Protein AF-A0A1D6FF60-F1 (afdb_monomer_lite)

Secondary structure (DSSP, 8-state):
---SHHHHHHHHHHHHHHHHHHHHHHHHHHHHHHHHHHHH---HHHHHHHHHHHHHHHHHHHHHHHHHHHHHHHHHHHHHHHHHHHHHHHHHHHHHHHHHHHHHHHHHHHHHHHHHHHHHHHHHS----------TT-SEEEEE--S-B---STTSPPB-TT-EEEEE-

Structure (mmCIF, N/CA/C/O backbone):
data_AF-A0A1D6FF60-F1
#
_entry.id   AF-A0A1D6FF60-F1
#
loop_
_atom_site.group_PDB
_atom_site.id
_atom_site.type_symbol
_atom_site.label_atom_id
_atom_site.label_alt_id
_atom_site.label_comp_id
_atom_site.label_asym_id
_atom_site.label_entity_id
_atom_site.label_seq_id
_atom_site.pdbx_PDB_ins_code
_atom_site.Cartn_x
_atom_site.Cartn_y
_atom_site.Cartn_z
_atom_site.occupancy
_atom_site.B_iso_or_equiv
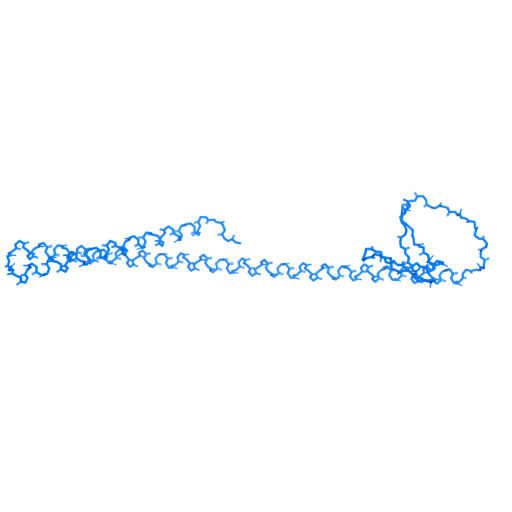_atom_site.auth_seq_id
_atom_site.auth_comp_id
_atom_site.auth_asym_id
_atom_site.auth_atom_id
_atom_site.pdbx_PDB_model_num
ATOM 1 N N . MET A 1 1 ? 4.141 7.709 -3.975 1.00 51.88 1 MET A N 1
ATOM 2 C CA . MET A 1 1 ? 3.954 7.545 -2.528 1.00 51.88 1 MET A CA 1
ATOM 3 C C . MET A 1 1 ? 2.990 8.633 -2.106 1.00 51.88 1 MET A C 1
ATOM 5 O O . MET A 1 1 ? 3.294 9.795 -2.351 1.00 51.88 1 MET A O 1
ATOM 9 N N . ALA A 1 2 ? 1.801 8.264 -1.637 1.00 51.09 2 ALA A N 1
ATOM 10 C CA . ALA A 1 2 ? 0.786 9.165 -1.111 1.00 51.09 2 ALA A CA 1
ATOM 11 C C . ALA A 1 2 ? 1.325 9.795 0.179 1.00 51.09 2 ALA A C 1
ATOM 13 O O . ALA A 1 2 ? 1.031 9.361 1.286 1.00 51.09 2 ALA A O 1
ATOM 14 N N . ILE A 1 3 ? 2.225 10.756 0.008 1.00 53.03 3 ILE A N 1
ATOM 15 C CA . ILE A 1 3 ? 2.683 11.649 1.057 1.00 53.03 3 ILE A CA 1
ATOM 16 C C . ILE A 1 3 ? 1.668 12.785 1.040 1.00 53.03 3 ILE A C 1
ATOM 18 O O . ILE A 1 3 ? 1.562 13.497 0.041 1.00 53.03 3 ILE A O 1
ATOM 22 N N . GLY A 1 4 ? 0.855 12.886 2.085 1.00 67.81 4 GLY A N 1
ATOM 23 C CA . GLY A 1 4 ? -0.163 13.923 2.178 1.00 67.81 4 GLY A CA 1
ATOM 24 C C . GLY A 1 4 ? -1.181 13.678 3.284 1.00 67.81 4 GLY A C 1
ATOM 25 O O . GLY A 1 4 ? -1.288 12.567 3.811 1.00 67.81 4 GLY A O 1
ATOM 26 N N . GLY A 1 5 ? -1.962 14.728 3.556 1.00 82.62 5 GLY A N 1
ATOM 27 C CA . GLY A 1 5 ? -3.025 14.778 4.565 1.00 82.62 5 GLY A CA 1
ATOM 28 C C . GLY A 1 5 ? -3.911 13.527 4.661 1.00 82.62 5 GLY A C 1
ATOM 29 O O . GLY A 1 5 ? -4.098 13.046 5.771 1.00 82.62 5 GLY A O 1
ATOM 30 N N . PRO A 1 6 ? -4.349 12.882 3.556 1.00 86.75 6 PRO A N 1
ATOM 31 C CA . PRO A 1 6 ? -5.219 11.704 3.642 1.00 86.75 6 PRO A CA 1
ATOM 32 C C . PRO A 1 6 ? -4.621 10.501 4.394 1.00 86.75 6 PRO A C 1
ATOM 34 O O . PRO A 1 6 ? -5.345 9.772 5.070 1.00 86.75 6 PRO A O 1
ATOM 37 N N . LEU A 1 7 ? -3.304 10.275 4.296 1.00 91.50 7 LEU A N 1
ATOM 38 C CA . LEU A 1 7 ? -2.633 9.194 5.031 1.00 91.50 7 LEU A CA 1
ATOM 39 C C . LEU A 1 7 ? -2.496 9.541 6.521 1.00 91.50 7 LEU A C 1
ATOM 41 O O . LEU A 1 7 ? -2.620 8.660 7.373 1.00 91.50 7 LEU A O 1
ATOM 45 N N . GLU A 1 8 ? -2.226 10.807 6.835 1.00 92.88 8 GLU A N 1
ATOM 46 C CA . GLU A 1 8 ? -2.135 11.300 8.212 1.00 92.88 8 GLU 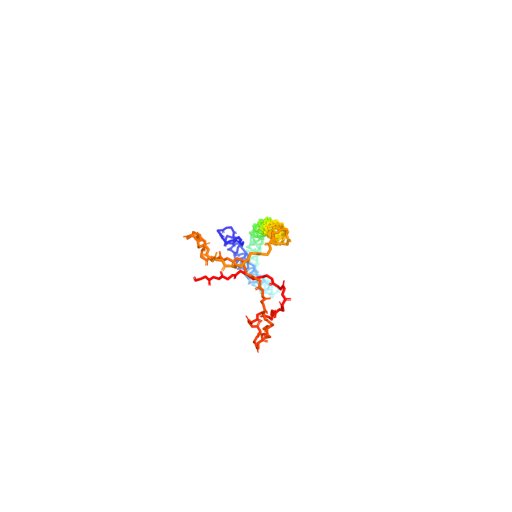A CA 1
ATOM 47 C C . GLU A 1 8 ? -3.501 11.268 8.903 1.00 92.88 8 GLU A C 1
ATOM 49 O O . GLU A 1 8 ? -3.599 10.770 10.025 1.00 92.88 8 GLU A O 1
ATOM 54 N N . ASP A 1 9 ? -4.562 11.662 8.201 1.00 93.12 9 ASP A N 1
ATOM 55 C CA . ASP A 1 9 ? -5.944 11.597 8.677 1.00 93.12 9 ASP A CA 1
ATOM 56 C C . ASP A 1 9 ? -6.374 10.149 8.953 1.00 93.12 9 ASP A C 1
ATOM 58 O O . ASP A 1 9 ? -6.871 9.838 10.041 1.00 93.12 9 ASP A O 1
ATOM 62 N N . ALA A 1 10 ? -6.110 9.225 8.020 1.00 94.50 10 ALA A N 1
ATOM 63 C CA . ALA A 1 10 ? -6.418 7.804 8.194 1.00 94.50 10 ALA A CA 1
ATOM 64 C C . ALA A 1 10 ? -5.664 7.188 9.390 1.00 94.50 10 ALA A C 1
ATOM 66 O O . ALA A 1 10 ? -6.233 6.420 10.173 1.00 94.50 10 ALA A O 1
ATOM 67 N N . ARG A 1 11 ? -4.392 7.565 9.588 1.00 95.06 11 ARG A N 1
ATOM 68 C CA . ARG A 1 11 ? -3.605 7.172 10.770 1.00 95.06 11 ARG A CA 1
ATOM 69 C C . ARG A 1 11 ? -4.169 7.769 12.054 1.00 95.06 11 ARG A C 1
ATOM 71 O O . ARG A 1 11 ? -4.243 7.066 13.062 1.00 95.06 11 ARG A O 1
ATOM 78 N N . GLY A 1 12 ? -4.589 9.030 12.024 1.00 96.00 12 GLY A N 1
ATOM 79 C CA . GLY A 1 12 ? -5.225 9.702 13.152 1.00 96.00 12 GLY A CA 1
ATOM 80 C C . GLY A 1 12 ? -6.503 8.989 13.598 1.00 96.00 12 GLY A C 1
ATOM 81 O O . GLY A 1 12 ? -6.678 8.735 14.794 1.00 96.00 12 GLY A O 1
ATOM 82 N N . LEU A 1 13 ? -7.361 8.599 12.652 1.00 96.38 13 LEU A N 1
ATOM 83 C CA . LEU A 1 13 ? -8.568 7.808 12.919 1.00 96.38 13 LEU A CA 1
ATOM 84 C C . LEU A 1 13 ? -8.229 6.438 13.519 1.00 96.38 13 LEU A C 1
ATOM 86 O O . LEU A 1 13 ? -8.791 6.069 14.551 1.00 96.38 13 LEU A O 1
ATOM 90 N N . ALA A 1 14 ? -7.260 5.720 12.946 1.00 95.94 14 ALA A N 1
ATOM 91 C CA . ALA A 1 14 ? -6.823 4.424 13.464 1.00 95.94 14 ALA A CA 1
ATOM 92 C C . ALA A 1 14 ? -6.272 4.521 14.900 1.00 95.94 14 ALA A C 1
ATOM 94 O O . ALA A 1 14 ? -6.606 3.706 15.757 1.00 95.94 14 ALA A O 1
ATOM 95 N N . GLN A 1 15 ? -5.485 5.555 15.207 1.00 97.12 15 GLN A N 1
ATOM 96 C CA . GLN A 1 15 ? -4.979 5.794 16.561 1.00 97.12 15 GLN A CA 1
ATOM 97 C C . GLN A 1 15 ? -6.096 6.131 17.554 1.00 97.12 15 GLN A C 1
ATOM 99 O O . GLN A 1 15 ? -6.079 5.659 18.693 1.00 97.12 15 GLN A O 1
ATOM 104 N N . ARG A 1 16 ? -7.076 6.950 17.149 1.00 97.00 16 ARG A N 1
ATOM 105 C CA . ARG A 1 16 ? -8.264 7.232 17.971 1.00 97.00 16 ARG A CA 1
ATOM 106 C C . ARG A 1 16 ? -9.058 5.953 18.234 1.00 97.00 16 ARG A C 1
ATOM 108 O O . ARG A 1 16 ? -9.449 5.734 19.376 1.00 97.00 16 ARG A O 1
ATOM 115 N N . TYR A 1 17 ? -9.221 5.094 17.229 1.00 97.44 17 TYR A N 1
ATOM 116 C CA . TYR A 1 17 ? -9.877 3.798 17.388 1.00 97.44 17 TYR A CA 1
ATOM 117 C C . TYR A 1 17 ? -9.141 2.912 18.396 1.00 97.44 17 TYR A C 1
ATOM 119 O O . TYR A 1 17 ? -9.771 2.384 19.310 1.00 97.44 17 TYR A O 1
ATOM 127 N N . SER A 1 18 ? -7.812 2.810 18.306 1.00 96.75 18 SER A N 1
ATOM 128 C CA . SER A 1 18 ? -7.009 2.037 19.261 1.00 96.75 18 SER A CA 1
ATOM 129 C C . SER A 1 18 ? -7.137 2.553 20.696 1.00 96.75 18 SER A C 1
ATOM 131 O O . SER A 1 18 ? -7.276 1.753 21.620 1.00 96.75 18 SER A O 1
ATOM 133 N N . ARG A 1 19 ? -7.148 3.879 20.895 1.00 96.88 19 ARG A N 1
ATOM 134 C CA . AR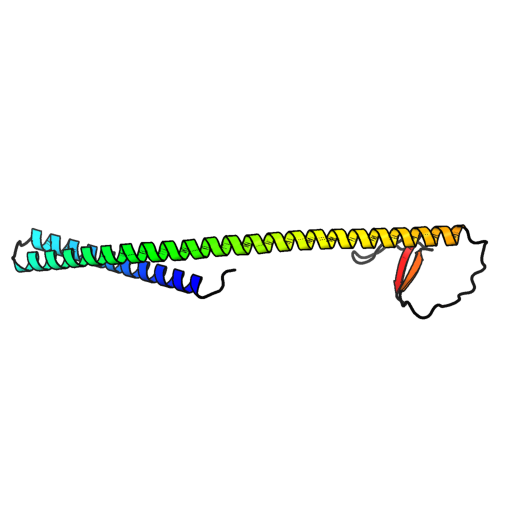G A 1 19 ? -7.385 4.482 22.219 1.00 96.88 19 ARG A CA 1
ATOM 135 C C . ARG A 1 19 ? -8.772 4.141 22.753 1.00 96.88 19 ARG A C 1
ATOM 137 O O . ARG A 1 19 ? -8.889 3.632 23.862 1.00 96.88 19 ARG A O 1
ATOM 144 N N . MET A 1 20 ? -9.803 4.331 21.935 1.00 96.31 20 MET A N 1
ATOM 145 C CA . MET A 1 20 ? -11.184 4.035 22.312 1.00 96.31 20 MET A CA 1
ATOM 146 C C . MET A 1 20 ? -11.385 2.548 22.628 1.00 96.31 20 MET A C 1
ATOM 148 O O . MET A 1 20 ? -12.090 2.195 23.573 1.00 96.31 20 MET A O 1
ATOM 152 N N . ARG A 1 21 ? -10.722 1.660 21.883 1.00 96.19 21 ARG A N 1
ATOM 153 C CA . ARG A 1 21 ? -10.716 0.223 22.161 1.00 96.19 21 ARG A CA 1
ATOM 154 C C . ARG A 1 21 ? -10.096 -0.082 23.525 1.00 96.19 21 ARG A C 1
ATOM 156 O O . ARG A 1 21 ? -10.678 -0.844 24.289 1.00 96.19 21 ARG A O 1
ATOM 163 N N . HIS A 1 22 ? -8.957 0.526 23.843 1.00 96.94 22 HIS A N 1
ATOM 164 C CA . HIS A 1 22 ? -8.314 0.339 25.141 1.00 96.94 22 HIS A CA 1
ATOM 165 C C . HIS A 1 22 ? -9.194 0.846 26.298 1.00 96.94 22 HIS A C 1
ATOM 167 O O . HIS A 1 22 ? -9.362 0.165 27.307 1.00 96.94 22 HIS A O 1
ATOM 173 N N . GLU A 1 23 ? -9.852 1.994 26.130 1.00 95.81 23 GLU A N 1
ATOM 174 C CA . GLU A 1 23 ? -10.842 2.498 27.093 1.00 95.81 23 GLU A CA 1
ATOM 175 C C . GLU A 1 23 ? -12.021 1.524 27.271 1.00 95.81 23 GLU A C 1
ATOM 177 O O . GLU A 1 23 ? -12.491 1.314 28.391 1.00 95.81 23 GLU A O 1
ATOM 182 N N . ALA A 1 24 ? -12.465 0.867 26.192 1.00 96.50 24 ALA A N 1
ATOM 183 C CA . ALA A 1 24 ? -13.509 -0.156 26.249 1.00 96.50 24 ALA A CA 1
ATOM 184 C C . ALA A 1 24 ? -13.070 -1.383 27.068 1.00 96.50 24 ALA A C 1
ATOM 186 O O . ALA A 1 24 ? -13.876 -1.953 27.805 1.00 96.50 24 ALA A O 1
ATOM 187 N N . GLU A 1 25 ? -11.801 -1.787 26.962 1.00 96.44 25 GLU A N 1
ATOM 188 C CA . GLU A 1 25 ? -11.219 -2.870 27.764 1.00 96.44 25 GLU A CA 1
ATOM 189 C C . GLU A 1 25 ? -11.203 -2.500 29.255 1.00 96.44 25 GLU A C 1
ATOM 191 O O . GLU A 1 25 ? -11.609 -3.304 30.097 1.00 96.44 25 GLU A O 1
ATOM 196 N N . ILE A 1 26 ? -10.844 -1.257 29.592 1.00 96.44 26 ILE A N 1
ATOM 197 C CA . ILE A 1 26 ? -10.893 -0.753 30.973 1.00 96.44 26 ILE A CA 1
ATOM 198 C C . ILE A 1 26 ? -12.334 -0.782 31.505 1.00 96.44 26 ILE A C 1
ATOM 200 O O . ILE A 1 26 ? -12.581 -1.354 32.571 1.00 96.44 26 ILE A O 1
ATOM 204 N N . LEU A 1 27 ? -13.303 -0.242 30.755 1.00 95.94 27 LEU A N 1
ATOM 205 C CA . LEU A 1 27 ? -14.722 -0.263 31.135 1.00 95.94 27 LEU A CA 1
ATOM 206 C C . LEU A 1 27 ? -15.246 -1.690 31.330 1.00 95.94 27 LEU A C 1
ATOM 208 O O . LEU A 1 27 ? -15.998 -1.949 32.270 1.00 95.94 27 LEU A O 1
ATOM 212 N N . TYR A 1 28 ? -14.816 -2.629 30.488 1.00 96.94 28 TYR A N 1
ATOM 213 C CA . TYR A 1 28 ? -15.175 -4.035 30.620 1.00 96.94 28 TYR A CA 1
ATOM 214 C C . TYR A 1 28 ? -14.689 -4.631 31.950 1.00 96.94 28 TYR A C 1
ATOM 216 O O . TYR A 1 28 ? -15.467 -5.287 32.649 1.00 96.94 28 TYR A O 1
ATOM 224 N N . THR A 1 29 ? -13.437 -4.365 32.345 1.00 97.12 29 THR A N 1
ATOM 225 C CA . THR A 1 29 ? -12.910 -4.842 33.637 1.00 97.12 29 THR A CA 1
ATOM 226 C C . THR A 1 29 ? -13.646 -4.232 34.832 1.00 97.12 29 THR A C 1
ATOM 228 O O . THR A 1 29 ? -13.923 -4.927 35.810 1.00 97.12 29 THR A O 1
ATOM 231 N N . GLU A 1 30 ? -14.032 -2.959 34.746 1.00 95.62 30 GLU A N 1
ATOM 232 C CA . GLU A 1 30 ? -14.795 -2.274 35.791 1.00 95.62 30 GLU A CA 1
ATOM 233 C C . GLU A 1 30 ? -16.217 -2.842 35.926 1.00 95.62 30 GLU A C 1
ATOM 235 O O . GLU A 1 30 ? -16.683 -3.101 37.038 1.00 95.62 30 GLU A O 1
ATOM 240 N N . ILE A 1 31 ? -16.892 -3.125 34.807 1.00 97.38 31 ILE A N 1
ATOM 241 C CA . ILE A 1 31 ? -18.202 -3.794 34.808 1.00 97.38 31 ILE A CA 1
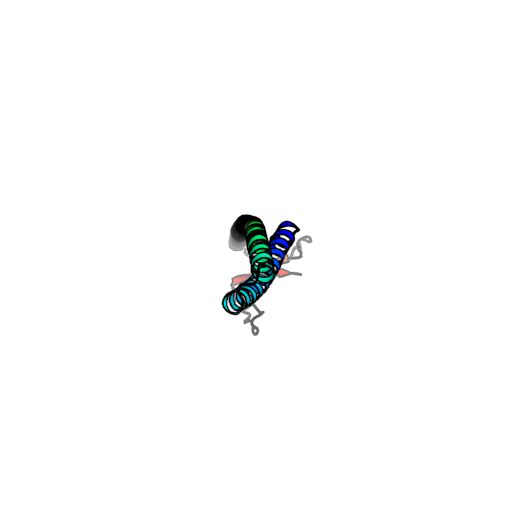ATOM 242 C C . ILE A 1 31 ? -18.092 -5.179 35.443 1.00 97.38 31 ILE A C 1
ATOM 244 O O . ILE A 1 31 ? -18.929 -5.532 36.272 1.00 97.38 31 ILE A O 1
ATOM 248 N N . ALA A 1 32 ? -17.055 -5.956 35.114 1.00 97.12 32 ALA A N 1
ATOM 249 C CA . ALA A 1 32 ? -16.840 -7.271 35.713 1.00 97.12 32 ALA A CA 1
ATOM 250 C C . ALA A 1 32 ? -16.690 -7.187 37.246 1.00 97.12 32 ALA A C 1
ATOM 252 O O . ALA A 1 32 ? -17.311 -7.966 37.973 1.00 97.12 32 ALA A O 1
ATOM 253 N N . ARG A 1 33 ? -15.949 -6.190 37.750 1.00 96.69 33 ARG A N 1
ATOM 254 C CA . ARG A 1 33 ? -15.817 -5.923 39.194 1.00 96.69 33 ARG A CA 1
ATOM 255 C C . ARG A 1 33 ? -17.150 -5.535 39.834 1.00 96.69 33 ARG A C 1
ATOM 257 O O . ARG A 1 33 ? -17.484 -6.040 40.903 1.00 96.69 33 ARG A O 1
ATOM 264 N N . ARG A 1 34 ? -17.940 -4.671 39.189 1.00 95.06 34 ARG A N 1
ATOM 265 C CA . ARG A 1 34 ? -19.268 -4.265 39.689 1.00 95.06 34 ARG A CA 1
ATOM 266 C C . ARG A 1 34 ? -20.262 -5.423 39.697 1.00 95.06 34 ARG A C 1
ATOM 268 O O . ARG A 1 34 ? -21.008 -5.556 40.662 1.00 95.06 34 ARG A O 1
ATOM 275 N N . LYS A 1 35 ? -20.227 -6.298 38.686 1.00 95.19 35 LYS A N 1
ATOM 276 C CA . LYS A 1 35 ? -21.027 -7.533 38.651 1.00 95.19 35 LYS A CA 1
ATOM 277 C C . LYS A 1 35 ? -20.704 -8.455 39.821 1.00 95.19 35 LYS A C 1
ATOM 279 O O . LYS A 1 35 ? -21.626 -8.968 40.446 1.00 95.19 35 LYS A O 1
ATOM 284 N N . ALA A 1 36 ? -19.421 -8.627 40.149 1.00 95.81 36 ALA A N 1
ATOM 285 C CA . ALA A 1 36 ? -19.013 -9.411 41.314 1.00 95.81 36 ALA A CA 1
ATOM 286 C C . ALA A 1 36 ? -19.562 -8.816 42.625 1.00 95.81 36 ALA A C 1
ATOM 288 O O . ALA A 1 36 ? -20.170 -9.541 43.405 1.00 95.81 36 ALA A O 1
ATOM 289 N N . ARG A 1 37 ? -19.461 -7.491 42.812 1.00 93.88 37 ARG A N 1
ATOM 290 C CA . ARG A 1 37 ? -19.999 -6.800 44.001 1.00 93.88 37 ARG A CA 1
ATOM 291 C C . ARG A 1 37 ? -21.516 -6.924 44.142 1.00 93.88 37 ARG A C 1
ATOM 293 O O . ARG A 1 37 ? -22.000 -7.137 45.243 1.00 93.88 37 ARG A O 1
ATOM 300 N N . VAL A 1 38 ? -22.266 -6.824 43.040 1.00 95.88 38 VAL A N 1
ATOM 301 C CA . VAL A 1 38 ? -23.727 -7.035 43.051 1.00 95.88 38 VAL A CA 1
ATOM 302 C C . VAL A 1 38 ? -24.078 -8.480 43.415 1.00 95.88 38 VAL A C 1
ATOM 304 O O . VAL A 1 38 ? -25.056 -8.705 44.121 1.00 95.88 38 VAL A O 1
ATOM 307 N N . ARG A 1 39 ? -23.281 -9.458 42.958 1.00 94.44 39 ARG A N 1
ATOM 308 C CA . ARG A 1 39 ? -23.462 -10.876 43.304 1.00 94.44 39 ARG A CA 1
ATOM 309 C C . ARG A 1 39 ? -23.199 -11.148 44.787 1.00 94.44 39 ARG A C 1
ATOM 311 O O . ARG A 1 39 ? -23.868 -11.995 45.362 1.00 94.44 39 ARG A O 1
ATOM 318 N N . GLU A 1 40 ? -22.227 -10.459 45.381 1.00 92.44 40 GLU A N 1
ATOM 319 C CA . GLU A 1 40 ? -21.900 -10.564 46.810 1.00 92.44 40 GLU A CA 1
ATOM 320 C C . GLU A 1 40 ? -22.925 -9.843 47.696 1.00 92.44 40 GLU A C 1
ATOM 322 O O . GLU A 1 40 ? -23.338 -10.381 48.720 1.00 92.44 40 GLU A O 1
ATOM 327 N N . ALA A 1 41 ? -23.359 -8.645 47.296 1.00 91.69 41 ALA A N 1
ATOM 328 C CA . ALA A 1 41 ? -24.328 -7.836 48.025 1.00 91.69 41 ALA A CA 1
ATOM 329 C C . ALA A 1 41 ? -25.297 -7.138 47.046 1.00 91.69 41 ALA A C 1
ATOM 331 O O . ALA A 1 41 ? -24.938 -6.124 46.434 1.00 91.69 41 ALA A O 1
ATOM 332 N N . PRO A 1 42 ? -26.546 -7.623 46.899 1.00 89.50 42 PRO A N 1
ATOM 333 C CA . PRO A 1 42 ? -27.519 -7.075 45.952 1.00 89.50 42 PRO A CA 1
ATOM 334 C C . PRO A 1 42 ? -28.199 -5.805 46.497 1.00 89.50 42 PRO A C 1
ATOM 336 O O . PRO A 1 42 ? -29.413 -5.738 46.669 1.00 89.50 42 PRO A O 1
ATOM 339 N N . ILE A 1 43 ? -27.400 -4.777 46.787 1.00 93.88 43 ILE A N 1
ATOM 340 C CA . ILE A 1 43 ? -27.862 -3.476 47.285 1.00 93.88 43 ILE A CA 1
ATOM 341 C C . ILE A 1 43 ? -28.271 -2.594 46.096 1.00 93.88 43 ILE A C 1
ATOM 343 O O . ILE A 1 43 ? -27.581 -2.558 45.072 1.00 93.88 43 ILE A O 1
ATOM 347 N N . ALA A 1 44 ? -29.355 -1.823 46.246 1.00 93.50 44 ALA A N 1
ATOM 348 C CA . ALA A 1 44 ? -29.878 -0.928 45.207 1.00 93.50 44 ALA A CA 1
ATOM 349 C C . ALA A 1 44 ? -28.797 -0.000 44.607 1.00 93.50 44 ALA A C 1
ATOM 351 O O . ALA A 1 44 ? -28.699 0.155 43.389 1.00 93.50 44 ALA A O 1
ATOM 352 N N . GLU A 1 45 ? -27.903 0.548 45.431 1.00 93.25 45 GLU A N 1
ATOM 353 C CA . GLU A 1 45 ? -26.793 1.393 44.972 1.00 93.25 45 GLU A CA 1
ATOM 354 C C . GLU A 1 45 ? -25.794 0.649 44.059 1.00 93.25 45 GLU A C 1
ATOM 356 O O . GLU A 1 45 ? -25.315 1.197 43.064 1.00 93.25 45 GLU A O 1
ATOM 361 N N . HIS A 1 46 ? -25.478 -0.616 44.351 1.00 93.62 46 HIS A N 1
ATOM 362 C CA . HIS A 1 46 ? -24.577 -1.414 43.515 1.00 93.62 46 HIS A CA 1
ATOM 363 C C . HIS A 1 46 ? -25.223 -1.764 42.174 1.00 93.62 46 HIS A C 1
ATOM 365 O O . HIS A 1 46 ? -24.563 -1.682 41.135 1.00 93.62 46 HIS A O 1
ATOM 371 N N . THR A 1 47 ? -26.519 -2.087 42.183 1.00 94.50 47 THR A N 1
ATOM 372 C CA . THR A 1 47 ? -27.269 -2.391 40.956 1.00 94.50 47 THR A CA 1
ATOM 373 C C . THR A 1 47 ? -27.383 -1.178 40.031 1.00 94.50 47 THR A C 1
ATOM 375 O O . THR A 1 47 ? -27.112 -1.299 38.837 1.00 94.50 47 THR A O 1
ATOM 378 N N . THR A 1 48 ? -27.663 0.014 40.569 1.00 95.81 48 THR A N 1
ATOM 379 C CA . THR A 1 48 ? -27.752 1.248 39.769 1.00 95.81 48 THR A CA 1
ATOM 380 C C . THR A 1 48 ? -26.395 1.645 39.183 1.00 95.81 48 THR A C 1
ATOM 382 O O . THR A 1 48 ? -26.303 1.961 37.997 1.00 95.81 48 THR A O 1
ATOM 385 N N . LYS A 1 49 ? -25.305 1.550 39.959 1.00 95.31 49 LYS A N 1
ATOM 386 C CA . LYS A 1 49 ? -23.935 1.791 39.465 1.00 95.31 49 LYS A CA 1
ATOM 387 C C . LYS A 1 49 ? -23.511 0.800 38.379 1.00 95.31 49 LYS A C 1
ATOM 389 O O . LYS A 1 49 ? -22.765 1.188 37.475 1.00 95.31 49 LYS A O 1
ATOM 394 N N . LEU A 1 50 ? -23.942 -0.459 38.466 1.00 96.19 50 LEU A N 1
ATOM 395 C CA . LEU A 1 50 ? -23.704 -1.459 37.425 1.00 96.19 50 LEU A CA 1
ATOM 396 C C . LEU A 1 50 ? -24.459 -1.091 36.141 1.00 96.19 50 LEU A C 1
ATOM 398 O O . LEU A 1 50 ? -23.825 -0.970 35.093 1.00 96.19 50 LEU A O 1
ATOM 402 N N . GLN A 1 51 ? -25.762 -0.817 36.236 1.00 95.88 51 GLN A N 1
ATOM 403 C CA . GLN A 1 51 ? -26.590 -0.420 35.091 1.00 95.88 51 GLN A CA 1
ATOM 404 C C . GLN A 1 51 ? -26.040 0.827 34.387 1.00 95.88 51 GLN A C 1
ATOM 406 O O . GLN A 1 51 ? -25.933 0.849 33.164 1.00 95.88 51 GLN A O 1
ATOM 411 N N . GLN A 1 52 ? -25.599 1.838 35.144 1.00 96.31 52 GLN A N 1
ATOM 412 C CA . GLN A 1 52 ? -24.959 3.029 34.576 1.00 96.31 52 GLN A CA 1
ATOM 413 C C . GLN A 1 52 ? -23.665 2.697 33.821 1.00 96.31 52 GLN A C 1
ATOM 415 O O . GLN A 1 52 ? -23.421 3.248 32.750 1.00 96.31 52 GLN A O 1
ATOM 420 N N . SER A 1 53 ? -22.822 1.804 34.355 1.00 95.75 53 SER A N 1
ATOM 421 C CA . SER A 1 53 ? -21.604 1.382 33.649 1.00 95.75 53 SER A CA 1
ATOM 422 C C . SER A 1 53 ? -21.902 0.549 32.400 1.00 95.75 53 SER A C 1
ATOM 424 O O . SER A 1 53 ? -21.219 0.710 31.393 1.00 95.75 53 SER A O 1
ATOM 426 N N . GLU A 1 54 ? -22.944 -0.286 32.424 1.00 96.06 54 GLU A N 1
ATOM 427 C CA . GLU A 1 54 ? -23.378 -1.056 31.256 1.00 96.06 54 GLU A CA 1
ATOM 428 C C . GLU A 1 54 ? -23.951 -0.149 30.160 1.00 96.06 54 GLU A C 1
ATOM 430 O O . GLU A 1 54 ? -23.593 -0.321 28.996 1.00 96.06 54 GLU A O 1
ATOM 435 N N . ALA A 1 55 ? -24.744 0.866 30.520 1.00 97.06 55 ALA A N 1
ATOM 436 C CA . ALA A 1 55 ? -25.236 1.872 29.579 1.00 97.06 55 ALA A CA 1
ATOM 437 C C . ALA A 1 55 ? -24.081 2.635 28.907 1.00 97.06 55 ALA A C 1
ATOM 439 O O . ALA A 1 55 ? -24.018 2.704 27.680 1.00 97.06 55 ALA A O 1
ATOM 440 N N . ARG A 1 56 ? -23.097 3.098 29.695 1.00 96.38 56 ARG A N 1
ATOM 441 C CA . ARG A 1 56 ? -21.879 3.739 29.163 1.00 96.38 56 ARG A CA 1
ATOM 442 C C . ARG A 1 56 ? -21.112 2.824 28.208 1.00 96.38 56 ARG A C 1
ATOM 444 O O . ARG A 1 56 ? -20.604 3.287 27.195 1.00 96.38 56 ARG A O 1
ATOM 451 N N . MET A 1 57 ? -21.037 1.523 28.493 1.00 97.12 57 MET A N 1
ATOM 452 C CA . MET A 1 57 ? -20.374 0.565 27.601 1.00 97.12 57 MET A CA 1
ATOM 453 C C . MET A 1 57 ? -21.111 0.392 26.271 1.00 97.12 57 MET A C 1
ATOM 455 O O . MET A 1 57 ? -20.466 0.205 25.240 1.00 97.12 57 MET A O 1
ATOM 459 N N . ILE A 1 58 ? -22.445 0.437 26.274 1.00 96.62 58 ILE A N 1
ATOM 460 C CA . ILE A 1 58 ? -23.247 0.363 25.046 1.00 96.62 58 ILE A CA 1
ATOM 461 C C . ILE A 1 58 ? -22.952 1.578 24.156 1.00 96.62 58 ILE A C 1
ATOM 463 O O . ILE A 1 58 ? -22.623 1.403 22.981 1.00 96.62 58 ILE A O 1
ATOM 467 N N . GLU A 1 59 ? -22.985 2.787 24.720 1.00 95.81 59 GLU A N 1
ATOM 468 C CA . GLU A 1 59 ? -22.662 4.032 24.004 1.00 95.81 59 GLU A CA 1
ATOM 469 C C . GLU A 1 59 ? -21.218 4.044 23.480 1.00 95.81 59 GLU A C 1
ATOM 471 O O . GLU A 1 59 ? -20.961 4.405 22.325 1.00 95.81 59 GLU A O 1
ATOM 476 N N . HIS A 1 60 ? -20.268 3.581 24.298 1.00 96.56 60 HIS A N 1
ATOM 477 C CA . HIS A 1 60 ? -18.855 3.507 23.927 1.00 96.56 60 HIS A CA 1
ATOM 478 C C . HIS A 1 60 ? -18.616 2.524 22.776 1.00 96.56 60 HIS A C 1
ATOM 480 O O . HIS A 1 60 ? -17.902 2.834 21.823 1.00 96.56 60 HIS A O 1
ATOM 486 N N . LYS A 1 61 ? -19.272 1.355 22.799 1.00 96.50 61 LYS A N 1
ATOM 487 C CA . LYS A 1 61 ? -19.231 0.388 21.689 1.00 96.50 61 LYS A CA 1
ATOM 488 C C . LYS A 1 61 ? -19.834 0.955 20.405 1.00 96.50 61 LYS A C 1
ATOM 490 O O . LYS A 1 61 ? -19.286 0.698 19.334 1.00 96.50 61 LYS A O 1
ATOM 495 N N . ALA A 1 62 ? -20.932 1.707 20.497 1.00 96.75 62 ALA A N 1
ATOM 496 C CA . ALA A 1 62 ? -21.553 2.341 19.336 1.00 96.75 62 ALA A CA 1
ATOM 497 C C . ALA A 1 62 ? -20.610 3.375 18.698 1.00 96.75 62 ALA A C 1
ATOM 499 O O . ALA A 1 62 ? -20.360 3.314 17.494 1.00 96.75 62 ALA A O 1
ATOM 500 N N . SER A 1 63 ? -20.007 4.245 19.514 1.00 96.38 63 SER A N 1
ATOM 501 C CA . SER A 1 63 ? -19.000 5.219 19.066 1.00 96.38 63 SER A CA 1
ATOM 502 C C . SER A 1 63 ? -17.787 4.536 18.424 1.00 96.38 63 SER A C 1
ATOM 504 O O . SER A 1 63 ? -17.353 4.913 17.335 1.00 96.38 63 SER A O 1
ATOM 506 N N . MET A 1 64 ? -17.289 3.463 19.045 1.00 97.00 64 MET A N 1
ATOM 507 C CA . MET A 1 64 ? -16.160 2.682 18.534 1.00 97.00 64 MET A CA 1
ATOM 508 C C . MET A 1 64 ? -16.476 2.013 17.192 1.00 97.00 64 MET A C 1
ATOM 510 O O . MET A 1 64 ? -15.607 1.937 16.325 1.00 97.00 64 MET A O 1
ATOM 514 N N . ALA A 1 65 ? -17.709 1.542 16.993 1.00 97.00 65 ALA A N 1
ATOM 515 C CA . ALA A 1 65 ? -18.131 0.941 15.733 1.00 97.00 65 ALA A CA 1
ATOM 516 C C . ALA A 1 65 ? -18.154 1.957 14.580 1.00 97.00 65 ALA A C 1
ATOM 518 O O . ALA A 1 65 ? -17.739 1.620 13.472 1.00 97.00 65 ALA A O 1
ATOM 519 N N . VAL A 1 66 ? -18.605 3.191 14.832 1.00 97.31 66 VAL A N 1
ATOM 520 C CA . VAL A 1 66 ? -18.585 4.275 13.833 1.00 97.31 66 VAL A CA 1
ATOM 521 C C . VAL A 1 66 ? -17.146 4.636 13.477 1.00 97.31 66 VAL A C 1
ATOM 523 O O . VAL A 1 66 ? -16.763 4.543 12.313 1.00 97.31 66 VAL A O 1
ATOM 526 N N . LEU A 1 67 ? -16.320 4.920 14.484 1.00 97.19 67 LEU A N 1
ATOM 527 C CA . LEU A 1 67 ? -14.916 5.278 14.291 1.00 97.19 67 LEU A CA 1
ATOM 528 C C . LEU A 1 67 ? -14.121 4.167 13.583 1.00 97.19 67 LEU A C 1
ATOM 530 O O . LEU A 1 67 ? -13.256 4.443 12.757 1.00 97.19 67 LEU A O 1
ATOM 534 N N . GLY A 1 68 ? -14.428 2.899 13.876 1.00 97.25 68 GLY A N 1
ATOM 535 C CA . GLY A 1 68 ? -13.818 1.752 13.205 1.00 97.25 68 GLY A CA 1
ATOM 536 C C . GLY A 1 68 ? -14.163 1.683 11.717 1.00 97.25 68 GLY A C 1
ATOM 537 O O . GLY A 1 68 ? -13.286 1.404 10.900 1.00 97.25 68 GLY A O 1
ATOM 538 N N . LYS A 1 69 ? -15.415 1.986 11.346 1.00 97.75 69 LYS A N 1
ATOM 539 C CA . LYS A 1 69 ? -15.830 2.074 9.937 1.00 97.75 69 LYS A CA 1
ATOM 540 C C . LYS A 1 69 ? -15.128 3.223 9.219 1.00 97.75 69 LYS A C 1
ATOM 542 O O . LYS A 1 69 ? -14.643 3.024 8.110 1.00 97.75 69 LYS A O 1
ATOM 547 N N . GLU A 1 70 ? -15.044 4.389 9.852 1.00 96.75 70 GLU A N 1
ATOM 548 C CA . GLU A 1 70 ? -14.358 5.561 9.296 1.00 96.75 70 GLU A CA 1
ATOM 549 C C . GLU A 1 70 ? -12.865 5.293 9.082 1.00 96.75 70 GLU A C 1
ATOM 551 O O . GLU A 1 70 ? -12.346 5.532 7.993 1.00 96.75 70 GLU A O 1
ATOM 556 N N . ALA A 1 71 ? -12.182 4.728 10.083 1.00 97.25 71 ALA A N 1
ATOM 557 C CA . ALA A 1 71 ? -10.768 4.377 9.984 1.00 97.25 71 ALA A CA 1
ATOM 558 C C . ALA A 1 71 ? -10.512 3.344 8.875 1.00 97.25 71 ALA A C 1
ATOM 560 O O . ALA A 1 71 ? -9.586 3.509 8.080 1.00 97.25 71 ALA A O 1
ATOM 561 N N . ALA A 1 72 ? -11.345 2.301 8.787 1.00 96.75 72 ALA A N 1
ATOM 562 C CA . ALA A 1 72 ? -11.225 1.278 7.752 1.00 96.75 72 ALA A CA 1
ATOM 563 C C . ALA A 1 72 ? -11.456 1.853 6.346 1.00 96.75 72 ALA A C 1
ATOM 565 O O . ALA A 1 72 ? -10.667 1.592 5.439 1.00 96.75 72 ALA A O 1
ATOM 566 N N . ALA A 1 73 ? -12.498 2.670 6.170 1.00 97.00 73 ALA A N 1
ATOM 567 C CA . ALA A 1 73 ? -12.800 3.310 4.894 1.00 97.00 73 ALA A CA 1
ATOM 568 C C . ALA A 1 73 ? -11.681 4.269 4.456 1.00 97.00 73 ALA A C 1
ATOM 570 O O . ALA A 1 73 ? -11.262 4.234 3.299 1.00 97.00 73 ALA A O 1
ATOM 571 N N . ALA A 1 74 ? -11.155 5.082 5.378 1.00 96.00 74 ALA A N 1
ATOM 572 C CA . ALA A 1 74 ? -10.065 6.011 5.096 1.00 96.00 74 ALA A CA 1
ATOM 573 C C . ALA A 1 74 ? -8.778 5.278 4.683 1.00 96.00 74 ALA A C 1
ATOM 575 O O . ALA A 1 74 ? -8.154 5.642 3.686 1.00 96.00 74 ALA A O 1
ATOM 576 N N . LEU A 1 75 ? -8.399 4.211 5.396 1.00 95.50 75 LEU A N 1
ATOM 577 C CA . LEU A 1 75 ? -7.218 3.411 5.055 1.00 95.50 75 LEU A CA 1
ATOM 578 C C . LEU A 1 75 ? -7.367 2.710 3.697 1.00 95.50 75 LEU A C 1
ATOM 580 O O . LEU A 1 75 ? -6.438 2.757 2.892 1.00 95.50 75 LEU A O 1
ATOM 584 N N . ALA A 1 76 ? -8.537 2.132 3.407 1.00 96.38 76 ALA A N 1
ATOM 585 C CA . ALA A 1 76 ? -8.808 1.493 2.118 1.00 96.38 76 ALA A CA 1
ATOM 586 C C . ALA A 1 76 ? -8.757 2.493 0.949 1.00 96.38 76 ALA A C 1
ATOM 588 O O . ALA A 1 76 ? -8.219 2.191 -0.118 1.00 96.38 76 ALA A O 1
ATOM 589 N N . ALA A 1 77 ? -9.270 3.712 1.148 1.00 95.62 77 ALA A N 1
ATOM 590 C CA . ALA A 1 77 ? -9.195 4.774 0.148 1.00 95.62 77 ALA A CA 1
ATOM 591 C C . ALA A 1 77 ? -7.741 5.187 -0.140 1.00 95.62 77 ALA A C 1
ATOM 593 O O . ALA A 1 77 ? -7.356 5.344 -1.303 1.00 95.62 77 ALA A O 1
ATOM 594 N N . VAL A 1 78 ? -6.918 5.323 0.905 1.00 96.50 78 VAL A N 1
ATOM 595 C CA . VAL A 1 78 ? -5.487 5.632 0.767 1.00 96.50 78 VAL A CA 1
ATOM 596 C C . VAL A 1 78 ? -4.747 4.513 0.036 1.00 96.50 78 VAL A C 1
ATOM 598 O O . VAL A 1 78 ? -3.932 4.802 -0.842 1.00 96.50 78 VAL A O 1
ATOM 601 N N . GLU A 1 79 ? -5.040 3.250 0.347 1.00 95.44 79 GLU A N 1
ATOM 602 C CA . GLU A 1 79 ? -4.442 2.101 -0.334 1.00 95.44 79 GLU A CA 1
ATOM 603 C C . GLU A 1 79 ? -4.789 2.083 -1.827 1.00 95.44 79 GLU A C 1
ATOM 605 O O . GLU A 1 79 ? -3.884 2.026 -2.660 1.00 95.44 79 GLU A O 1
ATOM 610 N N . SER A 1 80 ? -6.071 2.214 -2.175 1.00 95.94 80 SER A N 1
ATOM 611 C CA . SER A 1 80 ? -6.528 2.253 -3.570 1.00 95.94 80 SER A CA 1
ATOM 612 C C . SER A 1 80 ? -5.850 3.380 -4.358 1.00 95.94 80 SER A C 1
ATOM 614 O O . SER A 1 80 ? -5.309 3.171 -5.450 1.00 95.94 80 SER A O 1
ATOM 616 N N . GLN A 1 81 ? -5.772 4.575 -3.766 1.00 95.06 81 GLN A N 1
ATOM 617 C CA . GLN A 1 81 ? -5.077 5.704 -4.377 1.00 95.06 81 GLN A CA 1
ATOM 618 C C . GLN A 1 81 ? -3.577 5.428 -4.553 1.00 95.06 81 GLN A C 1
ATOM 620 O O . GLN A 1 81 ? -3.003 5.754 -5.596 1.00 95.06 81 GLN A O 1
ATOM 625 N N . GLN A 1 82 ? -2.929 4.825 -3.554 1.00 95.19 82 GLN A N 1
ATOM 626 C CA . GLN A 1 82 ? -1.510 4.490 -3.610 1.00 95.19 82 GLN A CA 1
ATOM 627 C C . GLN A 1 82 ? -1.224 3.426 -4.677 1.00 95.19 82 GLN A C 1
ATOM 629 O O . GLN A 1 82 ? -0.255 3.582 -5.424 1.00 95.19 82 GLN A O 1
ATOM 634 N N . GLN A 1 83 ? -2.058 2.391 -4.797 1.00 96.69 83 GLN A N 1
ATOM 635 C CA . GLN A 1 83 ? -1.959 1.373 -5.846 1.00 96.69 83 GLN A CA 1
ATOM 636 C C . GLN A 1 83 ? -2.088 2.006 -7.237 1.00 96.69 83 GLN A C 1
ATOM 638 O O . GLN A 1 83 ? -1.206 1.823 -8.078 1.00 96.69 83 GLN A O 1
ATOM 643 N N . ARG A 1 84 ? -3.113 2.841 -7.452 1.00 96.69 84 ARG A N 1
ATOM 644 C CA . ARG A 1 84 ? -3.348 3.530 -8.731 1.00 96.69 84 ARG A CA 1
ATOM 645 C C . ARG A 1 84 ? -2.161 4.395 -9.157 1.00 96.69 84 ARG A C 1
ATOM 647 O O . ARG A 1 84 ? -1.682 4.285 -10.283 1.00 96.69 84 ARG A O 1
ATOM 654 N N . VAL A 1 85 ? -1.662 5.243 -8.256 1.00 95.94 85 VAL A N 1
ATOM 655 C CA . VAL A 1 85 ? -0.526 6.133 -8.550 1.00 95.94 85 VAL A CA 1
ATOM 656 C C . VAL A 1 85 ? 0.761 5.338 -8.772 1.00 95.94 85 VAL A C 1
ATOM 658 O O . VAL A 1 85 ? 1.588 5.723 -9.596 1.00 95.94 85 VAL A O 1
ATOM 661 N N . THR A 1 86 ? 0.953 4.236 -8.048 1.00 97.06 86 THR A N 1
ATOM 662 C CA . THR A 1 86 ? 2.139 3.384 -8.211 1.00 97.06 86 THR A CA 1
ATOM 663 C C . THR A 1 86 ? 2.126 2.695 -9.566 1.00 97.06 86 THR A C 1
ATOM 665 O O . THR A 1 86 ? 3.128 2.760 -10.272 1.00 97.06 86 THR A O 1
ATOM 668 N N . LEU A 1 87 ? 0.987 2.128 -9.971 1.00 98.00 87 LEU A N 1
ATOM 669 C CA . LEU A 1 87 ? 0.832 1.525 -11.291 1.00 98.00 87 LEU A CA 1
ATOM 670 C C . LEU A 1 87 ? 1.117 2.541 -12.401 1.00 98.00 87 LEU A C 1
ATOM 672 O O . LEU A 1 87 ? 1.924 2.265 -13.281 1.00 98.00 87 LEU A O 1
ATOM 676 N N . GLN A 1 88 ? 0.534 3.741 -12.319 1.00 98.06 88 GLN A N 1
ATOM 677 C CA . GLN A 1 88 ? 0.769 4.798 -13.306 1.00 98.06 88 GLN A CA 1
ATOM 678 C C . GLN A 1 88 ? 2.262 5.154 -13.438 1.00 98.06 88 GLN A C 1
ATOM 680 O O . GLN A 1 88 ? 2.753 5.356 -14.545 1.00 98.06 88 GLN A O 1
ATOM 685 N N . ARG A 1 89 ? 3.000 5.207 -12.321 1.00 97.75 89 ARG A N 1
ATOM 686 C CA . ARG A 1 89 ? 4.448 5.478 -12.330 1.00 97.75 89 ARG A CA 1
ATOM 687 C C . ARG A 1 89 ? 5.255 4.331 -12.934 1.00 97.75 89 ARG A C 1
ATOM 689 O O . ARG A 1 89 ? 6.191 4.598 -13.676 1.00 97.75 89 ARG A O 1
ATOM 696 N N . LEU A 1 90 ? 4.903 3.084 -12.619 1.00 98.44 90 LEU A N 1
ATOM 697 C CA . LEU A 1 90 ? 5.581 1.905 -13.165 1.00 98.44 90 LEU A CA 1
ATOM 698 C C . LEU A 1 90 ? 5.384 1.794 -14.677 1.00 98.44 90 LEU A C 1
ATOM 700 O O . LEU A 1 90 ? 6.350 1.546 -15.392 1.00 98.44 90 LEU A O 1
ATOM 704 N N . VAL A 1 91 ? 4.164 2.039 -15.161 1.00 98.31 91 VAL A N 1
ATOM 705 C CA . VAL A 1 91 ? 3.868 2.072 -16.600 1.00 98.31 91 VAL A CA 1
ATOM 706 C C . VAL A 1 91 ? 4.707 3.146 -17.288 1.00 98.31 91 VAL A C 1
ATOM 708 O O . VAL A 1 91 ? 5.432 2.831 -18.225 1.00 98.31 91 VAL A O 1
ATOM 711 N N . GLY A 1 92 ? 4.699 4.381 -16.774 1.00 98.25 92 GLY A N 1
ATOM 712 C CA . GLY A 1 92 ? 5.493 5.463 -17.361 1.00 98.25 92 GLY A CA 1
ATOM 713 C C . GLY A 1 92 ? 7.001 5.186 -17.356 1.00 98.25 92 GLY A C 1
ATOM 714 O O . GLY A 1 92 ? 7.687 5.508 -18.321 1.00 98.25 92 GLY A O 1
ATOM 715 N N . ALA A 1 93 ? 7.526 4.551 -16.305 1.00 98.56 93 ALA A N 1
ATOM 716 C CA . ALA A 1 93 ? 8.932 4.154 -16.249 1.00 98.56 93 ALA A CA 1
ATOM 717 C C . ALA A 1 93 ? 9.271 3.080 -17.297 1.00 98.56 93 ALA A C 1
ATOM 719 O O . ALA A 1 93 ? 10.275 3.201 -17.992 1.00 98.56 93 ALA A O 1
ATOM 720 N N . ALA A 1 94 ? 8.418 2.063 -17.454 1.00 98.62 94 ALA A N 1
ATOM 721 C CA . ALA A 1 94 ? 8.611 1.013 -18.452 1.00 98.62 94 ALA A CA 1
ATOM 722 C C . ALA A 1 94 ? 8.533 1.554 -19.891 1.00 98.62 94 ALA A C 1
ATOM 724 O O . ALA A 1 94 ? 9.320 1.163 -20.753 1.00 98.62 94 ALA A O 1
ATOM 725 N N . GLU A 1 95 ? 7.608 2.479 -20.155 1.00 98.50 95 GLU A N 1
ATOM 726 C CA . GLU A 1 95 ? 7.499 3.156 -21.449 1.00 98.50 95 GLU A CA 1
ATOM 727 C C . GLU A 1 95 ? 8.731 4.016 -21.747 1.00 98.50 95 GLU A C 1
ATOM 729 O O . GLU A 1 95 ? 9.246 3.975 -22.866 1.00 98.50 95 GLU A O 1
ATOM 734 N N . ALA A 1 96 ? 9.241 4.749 -20.754 1.00 98.25 96 ALA A N 1
ATOM 735 C CA . ALA A 1 96 ? 10.454 5.546 -20.899 1.00 98.25 96 ALA A CA 1
ATOM 736 C C . ALA A 1 96 ? 11.685 4.677 -21.208 1.00 98.25 96 ALA A C 1
ATOM 738 O O . ALA A 1 96 ? 12.445 5.013 -22.115 1.00 98.25 96 ALA A O 1
ATOM 739 N N . GLU A 1 97 ? 11.845 3.541 -20.523 1.00 98.31 97 GLU A N 1
ATOM 740 C CA . GLU A 1 97 ? 12.943 2.596 -20.768 1.00 98.31 97 GLU A CA 1
ATOM 741 C C . GLU A 1 97 ? 12.882 2.021 -22.191 1.00 98.31 97 GLU A C 1
ATOM 743 O O . GLU A 1 97 ? 13.867 2.021 -22.932 1.00 98.31 97 GLU A O 1
ATOM 748 N N . LYS A 1 98 ? 11.686 1.604 -22.627 1.00 98.25 98 LYS A N 1
ATOM 749 C CA . LYS A 1 98 ? 11.464 1.128 -23.997 1.00 98.25 98 LYS A CA 1
ATOM 750 C C . LYS A 1 98 ? 11.860 2.191 -25.024 1.00 98.25 98 LYS A C 1
ATOM 752 O O . LYS A 1 98 ? 12.541 1.879 -25.999 1.00 98.25 98 LYS A O 1
ATOM 757 N N . LEU A 1 99 ? 11.424 3.435 -24.830 1.00 98.50 99 LEU A N 1
ATOM 758 C CA . LEU A 1 99 ? 11.739 4.538 -25.741 1.00 98.50 99 LEU A CA 1
ATOM 759 C C . LEU A 1 99 ? 13.234 4.867 -25.751 1.00 98.50 99 LEU A C 1
ATOM 761 O O . LEU A 1 99 ? 13.779 5.156 -26.816 1.00 98.50 99 LEU A O 1
ATOM 765 N N . PHE A 1 100 ? 13.902 4.792 -24.599 1.00 98.44 1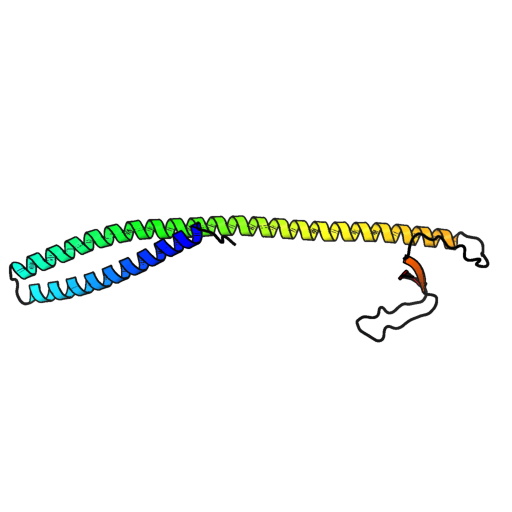00 PHE A N 1
ATOM 766 C CA . PHE A 1 100 ? 15.345 4.982 -24.497 1.00 98.44 100 PHE A CA 1
ATOM 767 C C . PHE A 1 100 ? 16.102 3.966 -25.359 1.00 98.44 100 PHE A C 1
ATOM 769 O O . PHE A 1 100 ? 16.913 4.364 -26.196 1.00 98.44 100 PHE A O 1
ATOM 776 N N . HIS A 1 101 ? 15.786 2.676 -25.226 1.00 98.50 101 HIS A N 1
ATOM 777 C CA . HIS A 1 101 ? 16.444 1.631 -26.010 1.00 98.50 101 HIS A CA 1
ATOM 778 C C . HIS A 1 101 ? 16.135 1.716 -27.505 1.00 98.50 101 HIS A C 1
ATOM 780 O O . HIS A 1 101 ? 17.042 1.547 -28.314 1.00 98.50 101 HIS A O 1
ATOM 786 N N . LEU A 1 102 ? 14.893 2.034 -27.886 1.00 98.50 102 LEU A N 1
ATOM 787 C CA . LEU A 1 102 ? 14.543 2.249 -29.294 1.00 98.50 102 LEU A CA 1
ATOM 788 C C . LEU A 1 102 ? 15.327 3.415 -29.901 1.00 98.50 102 LEU A C 1
ATOM 790 O O . LEU A 1 102 ? 15.814 3.317 -31.024 1.00 98.50 102 LEU A O 1
ATOM 794 N N . ARG A 1 103 ? 15.481 4.512 -29.152 1.00 98.31 103 ARG A N 1
ATOM 795 C CA . ARG A 1 103 ? 16.265 5.663 -29.602 1.00 98.31 103 ARG A CA 1
ATOM 796 C C . ARG A 1 103 ? 17.749 5.330 -29.713 1.00 98.31 103 ARG A C 1
ATOM 798 O O . ARG A 1 103 ? 18.391 5.788 -30.650 1.00 98.31 103 ARG A O 1
ATOM 805 N N . LEU A 1 104 ? 18.290 4.559 -28.771 1.00 98.06 104 LEU A N 1
ATOM 806 C CA . LEU A 1 104 ? 19.677 4.106 -28.825 1.00 98.06 104 LEU A CA 1
ATOM 807 C C . LEU A 1 104 ? 19.926 3.217 -30.049 1.00 98.06 104 LEU A C 1
ATOM 809 O O . LEU A 1 104 ? 20.904 3.445 -30.750 1.00 98.06 104 LEU A O 1
ATOM 813 N N . ALA A 1 105 ? 19.034 2.261 -30.325 1.00 98.06 105 ALA A N 1
ATOM 814 C CA . ALA A 1 105 ? 19.129 1.397 -31.500 1.00 98.06 105 ALA A CA 1
ATOM 815 C C . ALA A 1 105 ? 19.124 2.210 -32.802 1.00 98.06 105 ALA A C 1
ATOM 817 O O . ALA A 1 105 ? 20.030 2.053 -33.606 1.00 98.06 105 ALA A O 1
ATOM 818 N N . ALA A 1 106 ? 18.197 3.164 -32.946 1.00 98.19 106 ALA A N 1
ATOM 819 C CA . ALA A 1 106 ? 18.145 4.029 -34.126 1.00 98.19 106 ALA A CA 1
ATOM 820 C C . ALA A 1 106 ? 19.444 4.831 -34.341 1.00 98.19 106 ALA A C 1
ATOM 822 O O . ALA A 1 106 ? 19.916 4.951 -35.464 1.00 98.19 106 ALA A O 1
ATOM 823 N N . ILE A 1 107 ? 20.052 5.348 -33.265 1.00 97.56 107 ILE A N 1
ATOM 824 C CA . ILE A 1 107 ? 21.341 6.053 -33.357 1.00 97.56 107 ILE A CA 1
ATOM 825 C C . ILE A 1 107 ? 22.458 5.102 -33.806 1.00 97.56 107 ILE A C 1
ATOM 827 O O . ILE A 1 107 ? 23.327 5.505 -34.573 1.00 97.56 107 ILE A O 1
ATOM 831 N N . LEU A 1 108 ? 22.466 3.860 -33.314 1.00 97.44 108 LEU A N 1
ATOM 832 C CA . LEU A 1 108 ? 23.467 2.870 -33.714 1.00 97.44 108 LEU A CA 1
ATOM 833 C C . LEU A 1 108 ? 23.310 2.471 -35.186 1.00 97.44 108 LEU A C 1
ATOM 835 O O . LEU A 1 108 ? 24.321 2.404 -35.880 1.00 97.44 108 LEU A O 1
ATOM 839 N N . ASP A 1 109 ? 22.075 2.296 -35.664 1.00 97.50 109 ASP A N 1
ATOM 840 C CA . ASP A 1 109 ? 21.780 2.015 -37.075 1.00 97.50 109 ASP A CA 1
ATOM 841 C C . ASP A 1 109 ? 22.283 3.154 -37.988 1.00 97.50 109 ASP A C 1
ATOM 843 O O . ASP A 1 109 ? 22.925 2.902 -39.011 1.00 97.50 109 ASP A O 1
ATOM 847 N N . ASP A 1 110 ? 22.057 4.416 -37.597 1.00 95.75 110 ASP A N 1
ATOM 848 C CA . ASP A 1 110 ? 22.546 5.592 -38.332 1.00 95.75 110 ASP A CA 1
ATOM 849 C C . ASP A 1 110 ? 24.086 5.619 -38.394 1.00 95.75 110 ASP A C 1
ATOM 851 O O . ASP A 1 110 ? 24.673 5.837 -39.458 1.00 95.75 110 ASP A O 1
ATOM 855 N N . VAL A 1 111 ? 24.759 5.354 -37.267 1.00 95.56 111 VAL A N 1
ATOM 856 C CA . VAL A 1 111 ? 26.230 5.311 -37.194 1.00 95.56 111 VAL A CA 1
ATOM 857 C C . VAL A 1 111 ? 26.792 4.170 -38.045 1.00 95.56 111 VAL A C 1
ATOM 859 O O . VAL A 1 111 ? 27.783 4.364 -38.748 1.00 95.56 111 VAL A O 1
ATOM 862 N N . GLU A 1 112 ? 26.174 2.989 -38.029 1.00 94.12 112 GLU A N 1
ATOM 863 C CA . GLU A 1 112 ? 26.580 1.861 -38.874 1.00 94.12 112 GLU A CA 1
ATOM 864 C C . GLU A 1 112 ? 26.468 2.196 -40.368 1.00 94.12 112 GLU A C 1
ATOM 866 O O . GLU A 1 112 ? 27.388 1.903 -41.145 1.00 94.12 112 GLU A O 1
ATOM 871 N N . ALA A 1 113 ? 25.381 2.859 -40.771 1.00 93.62 113 ALA A N 1
ATOM 872 C CA . ALA A 1 113 ? 25.191 3.315 -42.142 1.00 93.62 113 ALA A CA 1
ATOM 873 C C . ALA A 1 113 ? 26.263 4.340 -42.557 1.00 93.62 113 ALA A C 1
ATOM 875 O O . ALA A 1 113 ? 26.843 4.223 -43.644 1.00 93.62 113 ALA A O 1
ATOM 876 N N . GLU A 1 114 ? 26.584 5.306 -41.689 1.00 93.06 114 GLU A N 1
ATOM 877 C CA . GLU A 1 114 ? 27.658 6.276 -41.929 1.00 93.06 114 GLU A CA 1
ATOM 878 C C . GLU A 1 114 ? 29.024 5.589 -42.071 1.00 93.06 114 GLU A C 1
ATOM 880 O O . GLU A 1 114 ? 29.717 5.821 -43.068 1.00 93.06 114 GLU A O 1
ATOM 885 N N . MET A 1 115 ? 29.386 4.696 -41.142 1.00 91.94 115 MET A N 1
ATOM 886 C CA . MET A 1 115 ? 30.649 3.944 -41.184 1.00 91.94 115 MET A CA 1
ATOM 887 C C . MET A 1 115 ? 30.775 3.112 -42.465 1.00 91.94 115 MET A C 1
ATOM 889 O O . MET A 1 115 ? 31.828 3.116 -43.107 1.00 91.94 115 MET A O 1
ATOM 893 N N . SER A 1 116 ? 29.696 2.443 -42.876 1.00 89.19 116 SER A N 1
ATOM 894 C CA . SER A 1 116 ? 29.661 1.640 -44.103 1.00 89.19 116 SER A CA 1
ATOM 895 C C . SER A 1 116 ? 29.854 2.501 -45.353 1.00 89.19 116 SER A C 1
ATOM 897 O O . SER A 1 116 ? 30.618 2.137 -46.251 1.00 89.19 116 SER A O 1
ATOM 899 N N . SER A 1 117 ? 29.214 3.674 -45.399 1.00 88.81 117 SER A N 1
ATOM 900 C CA . SER A 1 117 ? 29.352 4.613 -46.517 1.00 88.81 117 SER A CA 1
ATOM 901 C C . SER A 1 117 ? 30.769 5.189 -46.625 1.00 88.81 117 SER A C 1
ATOM 903 O O . SER A 1 117 ? 31.311 5.314 -47.728 1.00 88.81 117 SER A O 1
ATOM 905 N N . GLU A 1 118 ? 31.402 5.493 -45.489 1.00 87.44 118 GLU A N 1
ATOM 906 C CA . GLU A 1 118 ? 32.766 6.015 -45.442 1.00 87.44 118 GLU A CA 1
ATOM 907 C C . GLU A 1 118 ? 33.777 4.936 -45.843 1.00 87.44 118 GLU A C 1
ATOM 909 O O . GLU A 1 118 ? 34.676 5.203 -46.644 1.00 87.44 118 GLU A O 1
ATOM 914 N N . LYS A 1 119 ? 33.587 3.692 -45.386 1.00 86.25 119 LYS A N 1
ATOM 915 C CA . LYS A 1 119 ? 34.397 2.549 -45.819 1.00 86.25 119 LYS A CA 1
ATOM 916 C C . LYS A 1 119 ? 34.326 2.354 -47.335 1.00 86.25 119 LYS A C 1
ATOM 918 O O . LYS A 1 119 ? 35.366 2.325 -47.990 1.00 86.25 119 LYS A O 1
ATOM 923 N N . GLN A 1 120 ? 33.122 2.333 -47.913 1.00 84.19 120 GLN A N 1
ATOM 924 C CA . GLN A 1 120 ? 32.943 2.198 -49.363 1.00 84.19 120 GLN A CA 1
ATOM 925 C C . GLN A 1 120 ? 33.591 3.356 -50.140 1.00 84.19 120 GLN A C 1
ATOM 927 O O . GLN A 1 120 ? 34.210 3.136 -51.185 1.00 84.19 120 GLN A O 1
ATOM 932 N N . ARG A 1 121 ? 33.479 4.594 -49.640 1.00 83.62 121 ARG A N 1
ATOM 933 C CA . ARG A 1 121 ? 34.127 5.772 -50.237 1.00 83.62 121 ARG A CA 1
ATOM 934 C C . ARG A 1 121 ? 35.649 5.625 -50.260 1.00 83.62 121 ARG A C 1
ATOM 936 O O . ARG A 1 121 ? 36.260 5.958 -51.274 1.00 83.62 121 ARG A O 1
ATOM 943 N N . ARG A 1 122 ? 36.256 5.138 -49.173 1.00 78.19 122 ARG A N 1
ATOM 944 C CA . ARG A 1 122 ? 37.710 4.928 -49.075 1.00 78.19 122 ARG A CA 1
ATOM 945 C C . ARG A 1 122 ? 38.183 3.773 -49.957 1.00 78.19 122 ARG A C 1
ATOM 947 O O . ARG A 1 122 ? 39.195 3.929 -50.630 1.00 78.19 122 ARG A O 1
ATOM 954 N N . GLU A 1 123 ? 37.439 2.670 -50.015 1.00 78.50 123 GLU A N 1
ATOM 955 C CA . GLU A 1 123 ? 37.740 1.520 -50.885 1.00 78.50 123 GLU A CA 1
ATOM 956 C C . GLU A 1 123 ? 37.608 1.852 -52.381 1.00 78.50 123 GLU A C 1
ATOM 958 O O . GLU A 1 123 ? 38.354 1.327 -53.204 1.00 78.50 123 GLU A O 1
ATOM 963 N N . SER A 1 124 ? 36.683 2.747 -52.741 1.00 71.31 124 SER A N 1
ATOM 964 C CA . SER A 1 124 ? 36.456 3.170 -54.132 1.00 71.31 124 SER A CA 1
ATOM 965 C C . SER A 1 124 ? 37.389 4.299 -54.589 1.00 71.31 124 SER A C 1
ATOM 967 O O . SER A 1 124 ? 37.413 4.635 -55.775 1.00 71.31 124 SER A O 1
ATOM 969 N N . ALA A 1 125 ? 38.132 4.925 -53.671 1.00 60.00 125 ALA A N 1
ATOM 970 C CA . ALA A 1 125 ? 39.058 5.996 -54.009 1.00 60.00 125 ALA A CA 1
ATOM 971 C C . ALA A 1 125 ? 40.352 5.417 -54.620 1.00 60.00 125 ALA A C 1
ATOM 973 O O . ALA A 1 125 ? 40.905 4.455 -54.086 1.00 60.00 125 ALA A O 1
ATOM 974 N N . PRO A 1 126 ? 40.889 5.998 -55.713 1.00 59.97 126 PRO A N 1
ATOM 975 C CA . PRO A 1 126 ? 42.224 5.640 -56.196 1.00 59.97 126 PRO A CA 1
ATOM 976 C C . PRO A 1 126 ? 43.272 5.872 -55.088 1.00 59.97 126 PRO A C 1
ATOM 978 O O . PRO A 1 126 ? 43.022 6.677 -54.192 1.00 59.97 126 PRO A O 1
ATOM 981 N N . PRO A 1 127 ? 44.447 5.212 -55.114 1.00 53.41 127 PRO A N 1
ATOM 982 C CA . PRO A 1 127 ? 45.436 5.328 -54.043 1.00 53.41 127 PRO A CA 1
ATOM 983 C C . PRO A 1 127 ? 45.896 6.786 -53.896 1.00 53.41 127 PRO A C 1
ATOM 985 O O . PRO A 1 127 ? 46.654 7.306 -54.713 1.00 53.41 127 PRO A O 1
ATOM 988 N N . ILE A 1 128 ? 45.414 7.462 -52.851 1.00 51.03 128 ILE A N 1
ATOM 989 C CA . ILE A 1 128 ? 45.790 8.838 -52.526 1.00 51.03 128 ILE A CA 1
ATOM 990 C C . ILE A 1 128 ? 46.983 8.782 -51.572 1.00 51.03 128 ILE A C 1
ATOM 992 O O . ILE A 1 128 ? 46.865 8.343 -50.428 1.00 51.03 128 ILE A O 1
ATOM 996 N N . ILE A 1 129 ? 48.132 9.289 -52.024 1.00 51.47 129 ILE A N 1
ATOM 997 C CA . ILE A 1 129 ? 49.216 9.707 -51.129 1.00 51.47 129 ILE A CA 1
ATOM 998 C C . ILE A 1 129 ? 48.651 10.855 -50.278 1.00 51.47 129 ILE A C 1
ATOM 1000 O O . ILE A 1 129 ? 48.364 11.941 -50.781 1.00 51.47 129 ILE A O 1
ATOM 1004 N N . SER A 1 130 ? 48.409 10.563 -49.000 1.00 45.62 130 SER A N 1
ATOM 1005 C CA . SER A 1 130 ? 47.730 11.425 -48.029 1.00 45.62 130 SER A CA 1
ATOM 1006 C C . SER A 1 130 ? 48.343 12.830 -47.957 1.00 45.62 130 SER A C 1
ATOM 1008 O O . SER A 1 130 ? 49.451 13.007 -47.455 1.00 45.62 130 SER A O 1
ATOM 1010 N N . SER A 1 131 ? 47.579 13.847 -48.366 1.00 47.66 131 SER A N 1
ATOM 1011 C CA . SER A 1 131 ? 47.769 15.224 -47.902 1.00 47.66 131 SER A CA 1
ATOM 1012 C C . SER A 1 131 ? 46.578 15.603 -47.021 1.00 47.66 131 SER A C 1
ATOM 1014 O O . SER A 1 131 ? 45.436 15.686 -47.469 1.00 47.66 131 SER A O 1
ATOM 1016 N N . HIS A 1 132 ? 46.835 15.761 -45.722 1.00 45.12 132 HIS A N 1
ATOM 1017 C CA . HIS A 1 132 ? 45.826 16.106 -44.727 1.00 45.12 132 HIS A CA 1
ATOM 1018 C C . HIS A 1 132 ? 45.243 17.497 -45.000 1.00 45.12 132 HIS A C 1
ATOM 1020 O O . HIS A 1 132 ? 45.909 18.508 -44.776 1.00 45.12 132 HIS A O 1
ATOM 1026 N N . LYS A 1 133 ? 43.976 17.567 -45.423 1.00 47.03 133 LYS A N 1
ATOM 1027 C CA . LYS A 1 133 ? 43.184 18.800 -45.343 1.00 47.03 133 LYS A CA 1
ATOM 1028 C C . LYS A 1 133 ? 42.163 18.688 -44.215 1.00 47.03 133 LYS A C 1
ATOM 1030 O O . LYS A 1 133 ? 41.225 17.903 -44.260 1.00 47.03 133 LYS A O 1
ATOM 1035 N N . ARG A 1 134 ? 42.441 19.491 -43.190 1.00 49.25 134 ARG A N 1
ATOM 1036 C CA . ARG A 1 134 ? 41.740 19.681 -41.919 1.00 49.25 134 ARG A CA 1
ATOM 1037 C C . ARG A 1 134 ? 40.394 20.387 -42.148 1.00 49.25 134 ARG A C 1
ATOM 1039 O O . ARG A 1 134 ? 40.373 21.443 -42.773 1.00 49.25 134 ARG A O 1
ATOM 1046 N N . ALA A 1 135 ? 39.302 19.834 -41.617 1.00 45.12 135 ALA A N 1
ATOM 1047 C CA . ALA A 1 135 ? 38.003 20.504 -41.514 1.00 45.12 135 ALA A CA 1
ATOM 1048 C C . ALA A 1 135 ? 37.738 20.869 -40.040 1.00 45.12 135 ALA A C 1
ATOM 1050 O O . ALA A 1 135 ? 37.572 20.003 -39.189 1.00 45.12 135 ALA A O 1
ATOM 1051 N N . GLU A 1 136 ? 37.744 22.167 -39.734 1.00 54.34 136 GLU A N 1
ATOM 1052 C CA . GLU A 1 136 ? 37.882 22.748 -38.385 1.00 54.34 136 GLU A CA 1
ATOM 1053 C C . GLU A 1 136 ? 36.600 22.784 -37.523 1.00 54.34 136 GLU A C 1
ATOM 1055 O O . GLU A 1 136 ? 36.461 23.668 -36.681 1.00 54.34 136 GLU A O 1
ATOM 1060 N N . LYS A 1 137 ? 35.624 21.881 -37.704 1.00 55.53 137 LYS A N 1
ATOM 1061 C CA . LYS A 1 137 ? 34.339 21.995 -36.969 1.00 55.53 137 LYS A CA 1
ATOM 1062 C C . LYS A 1 137 ? 33.820 20.761 -36.236 1.00 55.53 137 LYS A C 1
ATOM 1064 O O . LYS A 1 137 ? 32.788 20.868 -35.582 1.00 55.53 137 LYS A O 1
ATOM 1069 N N . ALA A 1 138 ? 34.544 19.648 -36.232 1.00 54.69 138 ALA A N 1
ATOM 1070 C CA . ALA A 1 138 ? 34.239 18.531 -35.343 1.00 54.69 138 ALA A CA 1
ATOM 1071 C C . ALA A 1 138 ? 35.502 18.152 -34.571 1.00 54.69 138 ALA A C 1
ATOM 1073 O O . ALA A 1 138 ? 36.505 17.757 -35.152 1.00 54.69 138 ALA A O 1
ATOM 1074 N N . GLN A 1 139 ? 35.452 18.287 -33.247 1.00 69.00 139 GLN A N 1
ATOM 1075 C CA . GLN A 1 139 ? 36.545 17.904 -32.343 1.00 69.00 139 GLN A CA 1
ATOM 1076 C C . GLN A 1 139 ? 36.612 16.381 -32.123 1.00 69.00 139 GLN A C 1
ATOM 1078 O O . GLN A 1 139 ? 37.339 15.901 -31.258 1.00 69.00 139 GLN A O 1
ATOM 1083 N N . TYR A 1 140 ? 35.823 15.644 -32.907 1.00 76.75 140 TYR A N 1
ATOM 1084 C CA . TYR A 1 140 ? 35.768 14.199 -32.986 1.00 76.75 140 TYR A CA 1
ATOM 1085 C C . TYR A 1 140 ? 35.878 13.804 -34.456 1.00 76.75 140 TYR A C 1
ATOM 1087 O O . TYR A 1 140 ? 35.197 14.391 -35.299 1.00 76.75 140 TYR A O 1
ATOM 1095 N N . PHE A 1 141 ? 36.710 12.817 -34.763 1.00 79.75 141 PHE A N 1
ATOM 1096 C CA . PHE A 1 141 ? 36.787 12.222 -36.093 1.00 79.75 141 PHE A CA 1
ATOM 1097 C C . PHE A 1 141 ? 36.833 10.702 -35.985 1.00 79.75 141 PHE A C 1
ATOM 1099 O O . PHE A 1 141 ? 37.332 10.152 -35.003 1.00 79.75 141 PHE A O 1
ATOM 1106 N N . LEU A 1 142 ? 36.293 10.024 -36.994 1.00 81.81 142 LEU A N 1
ATOM 1107 C CA . LEU A 1 142 ? 36.375 8.576 -37.098 1.00 81.81 142 LEU A CA 1
ATOM 1108 C C . LEU A 1 142 ? 37.763 8.196 -37.624 1.00 81.81 142 LEU A C 1
ATOM 1110 O O . LEU A 1 142 ? 38.217 8.730 -38.639 1.00 81.81 142 LEU A O 1
ATOM 1114 N N . ALA A 1 143 ? 38.442 7.294 -36.929 1.00 81.62 143 ALA A N 1
ATOM 1115 C CA . ALA A 1 143 ? 39.751 6.786 -37.305 1.00 81.62 143 ALA A CA 1
ATOM 1116 C C . ALA A 1 143 ? 39.728 5.260 -37.352 1.00 81.62 143 ALA A C 1
ATOM 1118 O O . ALA A 1 143 ? 39.023 4.616 -36.580 1.00 81.62 143 ALA A O 1
ATOM 1119 N N . GLU A 1 144 ? 40.526 4.697 -38.249 1.00 85.81 144 GLU A N 1
ATOM 1120 C CA . GLU A 1 144 ? 40.734 3.257 -38.344 1.00 85.81 144 GLU A CA 1
ATOM 1121 C C . GLU A 1 144 ? 41.979 2.865 -37.553 1.00 85.81 144 GLU A C 1
ATOM 1123 O O . GLU A 1 144 ? 43.017 3.537 -37.606 1.00 85.81 144 GLU A O 1
ATOM 1128 N N . VAL A 1 145 ? 41.870 1.776 -36.807 1.00 89.69 145 VAL A N 1
ATOM 1129 C CA . VAL A 1 145 ? 42.954 1.235 -36.002 1.00 89.69 145 VAL A CA 1
ATOM 1130 C C . VAL A 1 145 ? 43.978 0.597 -36.938 1.00 89.69 145 VAL A C 1
ATOM 1132 O O . VAL A 1 145 ? 43.723 -0.421 -37.574 1.00 89.69 145 VAL A O 1
ATOM 1135 N N . MET A 1 146 ? 45.164 1.206 -37.015 1.00 88.44 146 MET A N 1
ATOM 1136 C CA . MET A 1 146 ? 46.275 0.722 -37.849 1.00 88.44 146 MET A CA 1
ATOM 1137 C C . MET A 1 146 ? 47.208 -0.249 -37.116 1.00 88.44 146 MET A C 1
ATOM 1139 O O . MET A 1 146 ? 48.030 -0.905 -37.748 1.00 88.44 146 MET A O 1
ATOM 1143 N N . HIS A 1 147 ? 47.105 -0.330 -35.787 1.00 87.94 147 HIS A N 1
ATOM 1144 C CA . HIS A 1 147 ? 47.930 -1.194 -34.945 1.00 87.94 147 HIS A CA 1
ATOM 1145 C C . HIS A 1 147 ? 47.088 -1.771 -33.813 1.00 87.94 147 HIS A C 1
ATOM 1147 O O . HIS A 1 147 ? 46.307 -1.044 -33.204 1.00 87.94 147 HIS A O 1
ATOM 1153 N N . ASN A 1 148 ? 47.294 -3.050 -33.496 1.00 90.81 148 ASN A N 1
ATOM 1154 C CA . ASN A 1 148 ? 46.609 -3.690 -32.377 1.00 90.81 148 ASN A CA 1
ATOM 1155 C C . ASN A 1 148 ? 46.973 -3.003 -31.053 1.00 90.81 148 ASN A C 1
ATOM 1157 O O . ASN A 1 148 ? 48.140 -2.696 -30.797 1.00 90.81 148 ASN A O 1
ATOM 1161 N N . PHE A 1 149 ? 45.979 -2.843 -30.189 1.00 90.94 149 PHE A N 1
ATOM 1162 C CA . PHE A 1 149 ? 46.134 -2.376 -28.821 1.00 90.94 149 PHE A CA 1
ATOM 1163 C C . PHE A 1 149 ? 45.370 -3.313 -27.888 1.00 90.94 149 PHE A C 1
ATOM 1165 O O . PHE A 1 149 ? 44.153 -3.435 -27.985 1.00 90.94 149 PHE A O 1
ATOM 1172 N N . ASN A 1 150 ? 46.074 -3.965 -26.967 1.00 90.19 150 ASN A N 1
ATOM 1173 C CA . ASN A 1 150 ? 45.428 -4.774 -25.939 1.00 90.19 150 ASN A CA 1
ATOM 1174 C C . ASN A 1 150 ? 45.242 -3.927 -24.683 1.00 90.19 150 ASN A C 1
ATOM 1176 O O . ASN A 1 150 ? 46.227 -3.516 -24.068 1.00 90.19 150 ASN A O 1
ATOM 1180 N N . GLY A 1 151 ? 43.983 -3.707 -24.302 1.00 88.19 151 GLY A N 1
ATOM 1181 C CA . GLY A 1 151 ? 43.635 -3.043 -23.053 1.00 88.19 151 GLY A CA 1
ATOM 1182 C C . GLY A 1 151 ? 44.157 -3.847 -21.866 1.00 88.19 151 GLY A C 1
ATOM 1183 O O . GLY A 1 151 ? 43.961 -5.059 -21.779 1.00 88.19 151 GLY A O 1
ATOM 1184 N N . THR A 1 152 ? 44.851 -3.173 -20.960 1.00 85.62 152 THR A N 1
ATOM 1185 C CA . THR A 1 152 ? 45.460 -3.780 -19.767 1.00 85.62 152 THR A CA 1
ATOM 1186 C C . THR A 1 152 ? 44.591 -3.625 -18.523 1.00 85.62 152 THR A C 1
ATOM 1188 O O . THR A 1 152 ? 44.852 -4.258 -17.501 1.00 85.62 152 THR A O 1
ATOM 1191 N N . THR A 1 153 ? 43.538 -2.809 -18.607 1.00 86.06 153 THR A N 1
ATOM 1192 C CA . THR A 1 153 ? 42.598 -2.540 -17.516 1.00 86.06 153 THR A CA 1
ATOM 1193 C C . THR A 1 153 ? 41.152 -2.753 -17.964 1.00 86.06 153 THR A C 1
ATOM 1195 O O . THR A 1 153 ? 40.832 -2.609 -19.139 1.00 86.06 153 THR A O 1
ATOM 1198 N N . GLU A 1 154 ? 40.241 -3.031 -17.024 1.00 80.81 154 GLU A N 1
ATOM 1199 C CA . GLU A 1 154 ? 38.799 -3.205 -17.311 1.00 80.81 154 GLU A CA 1
ATOM 1200 C C . GLU A 1 154 ? 38.125 -1.955 -17.910 1.00 80.81 154 GLU A C 1
ATOM 1202 O O . GLU A 1 154 ? 36.993 -2.021 -18.383 1.00 80.81 154 GLU A O 1
ATOM 1207 N N . LYS A 1 155 ? 38.801 -0.801 -17.871 1.00 84.06 155 LYS A N 1
ATOM 1208 C CA . LYS A 1 155 ? 38.314 0.467 -18.430 1.00 84.06 155 LYS A CA 1
ATOM 1209 C C . LYS A 1 155 ? 38.874 0.762 -19.823 1.00 84.06 155 LYS A C 1
ATOM 1211 O O . LYS A 1 155 ? 38.476 1.756 -20.425 1.00 84.06 155 LYS A O 1
ATOM 1216 N N . GLU A 1 156 ? 39.796 -0.059 -20.319 1.00 85.25 156 GLU A N 1
ATOM 1217 C CA . GLU A 1 156 ? 40.393 0.069 -21.645 1.00 85.25 156 GLU A CA 1
ATOM 1218 C C . GLU A 1 156 ? 39.708 -0.878 -22.630 1.00 85.25 156 GLU A C 1
ATOM 1220 O O . GLU A 1 156 ? 39.526 -2.064 -22.359 1.00 85.25 156 GLU A O 1
ATOM 1225 N N . LEU A 1 157 ? 39.360 -0.359 -23.807 1.00 85.00 157 LEU A N 1
ATOM 1226 C CA . LEU A 1 157 ? 38.887 -1.183 -24.912 1.00 85.00 157 LEU A CA 1
ATOM 1227 C C . LEU A 1 157 ? 40.102 -1.775 -25.639 1.00 85.00 157 LEU A C 1
ATOM 1229 O O . LEU A 1 157 ? 41.029 -1.040 -25.980 1.00 85.00 157 LEU A O 1
ATOM 1233 N N . SER A 1 158 ? 40.101 -3.084 -25.888 1.00 91.50 158 SER A N 1
ATOM 1234 C CA . SER A 1 158 ? 41.085 -3.687 -26.795 1.00 91.50 158 SER A CA 1
ATOM 1235 C C . SER A 1 158 ? 40.670 -3.412 -28.239 1.00 91.50 158 SER A C 1
ATOM 1237 O O . SER A 1 158 ? 39.495 -3.549 -28.569 1.00 91.50 158 SER A O 1
ATOM 1239 N N . LEU A 1 159 ? 41.628 -3.015 -29.071 1.00 92.31 159 LEU A N 1
ATOM 1240 C CA . LEU A 1 159 ? 41.436 -2.615 -30.460 1.00 92.31 159 LE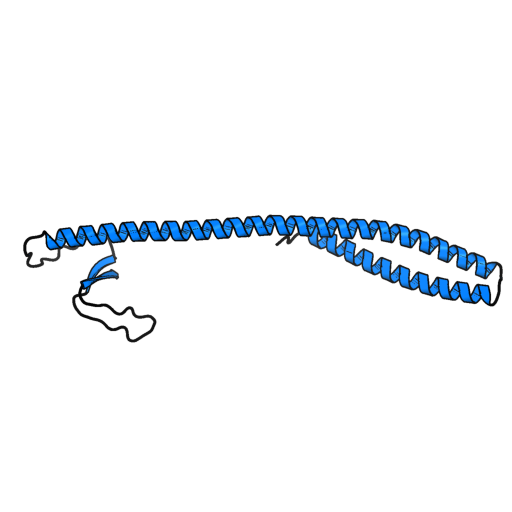U A CA 1
ATOM 1241 C C . LEU A 1 159 ? 42.276 -3.506 -31.374 1.00 92.31 159 LEU A C 1
ATOM 1243 O O . LEU A 1 159 ? 43.454 -3.759 -31.105 1.00 92.31 159 LEU A O 1
ATOM 1247 N N . ILE A 1 160 ? 41.691 -3.948 -32.477 1.00 92.25 160 ILE A N 1
ATOM 1248 C CA . ILE A 1 160 ? 42.340 -4.778 -33.490 1.00 92.25 160 ILE A CA 1
ATOM 1249 C C . ILE A 1 160 ? 42.445 -3.971 -34.788 1.00 92.25 160 ILE A C 1
ATOM 1251 O O . ILE A 1 160 ? 41.641 -3.079 -35.053 1.00 92.25 160 ILE A O 1
ATOM 1255 N N . VAL A 1 161 ? 43.466 -4.258 -35.599 1.00 90.50 161 VAL A N 1
ATOM 1256 C CA . VAL A 1 161 ? 43.607 -3.664 -36.933 1.00 90.50 161 VAL A CA 1
ATOM 1257 C C . VAL A 1 161 ? 42.315 -3.836 -37.737 1.00 90.50 161 VAL A C 1
ATOM 1259 O O . VAL A 1 161 ? 41.840 -4.957 -37.916 1.00 90.50 161 VAL A O 1
ATOM 1262 N N . GLY A 1 162 ? 41.790 -2.718 -38.243 1.00 83.31 162 GLY A N 1
ATOM 1263 C CA . GLY A 1 162 ? 40.528 -2.653 -38.987 1.00 83.31 162 GLY A CA 1
ATOM 1264 C C . GLY A 1 162 ? 39.308 -2.226 -38.161 1.00 83.31 162 GLY A C 1
ATOM 1265 O O . GLY A 1 162 ? 38.261 -1.956 -38.750 1.00 83.31 162 GLY A O 1
ATOM 1266 N N . ASP A 1 163 ? 39.427 -2.110 -36.834 1.00 88.19 163 ASP A N 1
ATOM 1267 C CA . ASP A 1 163 ? 38.383 -1.509 -35.997 1.00 88.19 163 ASP A CA 1
ATOM 1268 C C . ASP A 1 163 ? 38.279 0.005 -36.261 1.00 88.19 163 ASP A C 1
ATOM 1270 O O . ASP A 1 163 ? 39.280 0.676 -36.533 1.00 88.19 163 ASP A O 1
ATOM 1274 N N . TYR A 1 164 ? 37.075 0.568 -36.132 1.00 85.25 164 TYR A N 1
ATOM 1275 C CA . TYR A 1 164 ? 36.841 2.011 -36.227 1.00 85.25 164 TYR A CA 1
ATOM 1276 C C . TYR A 1 164 ? 36.573 2.613 -34.847 1.00 85.25 164 TYR A C 1
ATOM 1278 O O . TYR A 1 164 ? 35.762 2.108 -34.072 1.00 85.25 164 TYR A O 1
ATOM 1286 N N . VAL A 1 165 ? 37.244 3.723 -34.545 1.00 87.88 165 VAL A N 1
ATOM 1287 C CA . VAL A 1 165 ? 37.146 4.433 -33.265 1.00 87.88 165 VAL A CA 1
ATOM 1288 C C . VAL A 1 165 ? 36.865 5.913 -33.477 1.00 87.88 165 VAL A C 1
ATOM 1290 O O . VAL A 1 165 ? 37.349 6.529 -34.426 1.00 87.88 165 VAL A O 1
ATOM 1293 N N . VAL A 1 166 ? 36.104 6.512 -32.564 1.00 83.19 166 VAL A N 1
ATOM 1294 C CA . VAL A 1 166 ? 35.883 7.961 -32.542 1.00 83.19 166 VAL A CA 1
ATOM 1295 C C . VAL A 1 166 ? 36.975 8.604 -31.692 1.00 83.19 166 VAL A C 1
ATOM 1297 O O . VAL A 1 166 ? 37.019 8.427 -30.475 1.00 83.19 166 VAL A O 1
ATOM 1300 N N . VAL A 1 167 ? 37.866 9.356 -32.333 1.00 81.19 167 VAL A N 1
ATOM 1301 C CA . VAL A 1 167 ? 38.990 10.030 -31.679 1.00 81.19 167 VAL A CA 1
ATOM 1302 C C . VAL A 1 167 ? 38.604 11.465 -31.375 1.00 81.19 167 VAL A C 1
ATOM 1304 O O . VAL A 1 167 ? 38.217 12.211 -32.273 1.00 81.19 167 VAL A O 1
ATOM 1307 N N . ARG A 1 168 ? 38.737 11.861 -30.107 1.00 81.25 168 ARG A N 1
ATOM 1308 C CA . ARG A 1 168 ? 38.628 13.259 -29.682 1.00 81.25 168 ARG A CA 1
ATOM 1309 C C . ARG A 1 168 ? 39.992 13.939 -29.797 1.00 81.25 168 ARG A C 1
ATOM 1311 O O . ARG A 1 168 ? 40.967 13.393 -29.283 1.00 81.25 168 ARG A O 1
ATOM 1318 N N . GLN A 1 169 ? 40.046 15.106 -30.439 1.00 62.47 169 GLN A N 1
ATOM 1319 C CA . GLN A 1 169 ? 41.255 15.936 -30.535 1.00 62.47 169 GLN A CA 1
ATOM 1320 C C . GLN A 1 169 ? 41.405 16.893 -29.349 1.00 62.47 169 GLN A C 1
ATOM 1322 O O . GLN A 1 169 ? 40.379 17.465 -28.902 1.00 62.47 169 GLN A O 1
#

Radius of gyration: 40.11 Å; chains: 1; bounding box: 79×34×104 Å

Organism: Zea mays (NCBI:txid4577)

Foldseek 3Di:
DPPDDLVVVLVVLVVVLVVLVVVLVVLVVVLVVLVVVCVVPVDPVSVVVSVVSVVVSVVSVVVSVVSVVVSVVSVVVVVVVVVVVVVVVVVVVVVVVVVVVVVVVVVVVVVVVVVVVVVVVVVPDDDDPDDDDDDPDDQKDKDFDCDWDDDPDPPDDTHDGGDIDIDGD

Sequence (169 aa):
MAIGGPLEDARGLAQRYSRMRHEAEILYTEIARRKARVREAPIAEHTTKLQQSEARMIEHKASMAVLGKEAAAALAAVESQQQRVTLQRLVGAAEAEKLFHLRLAAILDDVEAEMSSEKQRRESAPPIISSHKRAEKAQYFLAEVMHNFNGTTEKELSLIVGDYVVVRQ

pLDDT: mean 88.61, std 13.99, range [45.12, 98.62]